Protein AF-A0AA38MPF9-F1 (afdb_monomer)

Sequence (111 aa):
MDEKTKKGKRTSPTCLYCPKIDDAEHSLFSCPRWSREKQELELYLGGEVNVGNLVEYMLSKAEAWERIQMYMRNIMKKKRGVWKKRVNVNVDLPMKNRNGSGRPRRKGDGF

Organism: NCBI:txid2755281

Secondary structure (DSSP, 8-state):
-------PPPS--B-SSSSSB--HHIIIII-GGGHHHHHHHHHHHTS---TTTHHHHHHH-HHHHHHHHHHHHHHHHHHHHHHHHHHHHTTS---------PPPPP-----

Mean predicted aligned error: 12.7 Å

pLDDT: mean 78.36, std 21.33, range [39.56, 97.56]

Structure (mmCIF, N/CA/C/O backbone):
data_AF-A0AA38MPF9-F1
#
_entry.id   AF-A0AA38MPF9-F1
#
loop_
_atom_site.group_PDB
_atom_site.id
_atom_site.type_symbol
_atom_site.label_atom_id
_atom_site.label_alt_id
_atom_site.label_comp_id
_atom_site.label_asym_id
_atom_site.label_entity_id
_atom_site.label_seq_id
_atom_site.pdbx_PDB_ins_code
_atom_site.Cartn_x
_atom_site.Cartn_y
_atom_site.Cartn_z
_atom_site.occupancy
_atom_site.B_iso_or_equiv
_atom_site.auth_seq_id
_atom_site.auth_comp_id
_atom_site.auth_asym_id
_atom_site.auth_atom_id
_atom_site.pdbx_PDB_model_num
ATOM 1 N N . MET A 1 1 ? -20.177 9.828 -36.513 1.00 40.03 1 MET A N 1
ATOM 2 C CA . MET A 1 1 ? -19.380 8.598 -36.695 1.00 40.03 1 MET A CA 1
ATOM 3 C C . MET A 1 1 ? -18.322 8.597 -35.609 1.00 40.03 1 MET A C 1
ATOM 5 O O . MET A 1 1 ? -17.419 9.418 -35.653 1.00 40.03 1 MET A O 1
ATOM 9 N N . ASP A 1 2 ? -18.520 7.783 -34.576 1.00 42.78 2 ASP A N 1
ATOM 10 C CA . ASP A 1 2 ? -17.715 7.789 -33.354 1.00 42.78 2 ASP A CA 1
ATOM 11 C C . ASP A 1 2 ? -16.310 7.224 -33.587 1.00 42.78 2 ASP A C 1
ATOM 13 O O . ASP A 1 2 ? -16.103 6.011 -33.686 1.00 42.78 2 ASP A O 1
ATOM 17 N N . GLU A 1 3 ? -15.325 8.116 -33.647 1.00 47.47 3 GLU A N 1
ATOM 18 C CA . GLU A 1 3 ? -13.911 7.763 -33.692 1.00 47.47 3 GLU A CA 1
ATOM 19 C C . GLU A 1 3 ? -13.470 7.259 -32.309 1.00 47.47 3 GLU A C 1
ATOM 21 O O . GLU A 1 3 ? -13.074 8.006 -31.411 1.00 47.47 3 GLU A O 1
ATOM 26 N N . LYS A 1 4 ? -13.606 5.945 -32.101 1.00 48.50 4 LYS A N 1
ATOM 27 C CA . LYS A 1 4 ? -13.149 5.256 -30.890 1.00 48.50 4 LYS A CA 1
ATOM 28 C C . LYS A 1 4 ? -11.637 5.433 -30.745 1.00 48.50 4 LYS A C 1
ATOM 30 O O . LYS A 1 4 ? -10.848 4.737 -31.380 1.00 48.50 4 LYS A O 1
ATOM 35 N N . THR A 1 5 ? -11.235 6.326 -29.847 1.00 48.09 5 THR A N 1
ATOM 36 C CA . THR A 1 5 ? -9.842 6.559 -29.458 1.00 48.09 5 THR A CA 1
ATOM 37 C C . THR A 1 5 ? -9.220 5.245 -28.968 1.00 48.09 5 THR A C 1
ATOM 39 O O . THR A 1 5 ? -9.568 4.723 -27.902 1.00 48.09 5 THR A O 1
ATOM 42 N N . LYS A 1 6 ? -8.296 4.673 -29.752 1.00 48.06 6 LYS A N 1
ATOM 43 C CA . LYS A 1 6 ? -7.520 3.478 -29.386 1.00 48.06 6 LYS A CA 1
ATOM 44 C C . LYS A 1 6 ? -6.691 3.782 -28.132 1.00 48.06 6 LYS A C 1
ATOM 46 O O . LYS A 1 6 ? -5.631 4.394 -28.201 1.00 48.06 6 LYS A O 1
ATOM 51 N N . LYS A 1 7 ? -7.149 3.332 -26.959 1.00 56.97 7 LYS A N 1
ATOM 52 C CA . LYS A 1 7 ? -6.311 3.292 -25.750 1.00 56.97 7 LYS A CA 1
ATOM 53 C C . LYS A 1 7 ? -5.174 2.296 -25.983 1.00 56.97 7 LYS A C 1
ATOM 55 O O . LYS A 1 7 ? -5.425 1.095 -26.068 1.00 56.97 7 LYS A O 1
ATOM 60 N N . GLY A 1 8 ? -3.937 2.787 -26.063 1.00 55.50 8 GLY A N 1
ATOM 61 C CA . GLY A 1 8 ? -2.744 1.940 -26.091 1.00 55.50 8 GLY A CA 1
ATOM 62 C C . GLY A 1 8 ? -2.731 0.980 -24.895 1.00 55.50 8 GLY A C 1
ATOM 63 O O . GLY A 1 8 ? -2.867 1.411 -23.747 1.00 55.50 8 GLY A O 1
ATOM 64 N N . LYS A 1 9 ? -2.624 -0.326 -25.166 1.00 58.50 9 LYS A N 1
ATOM 65 C CA . LYS A 1 9 ? -2.529 -1.379 -24.141 1.00 58.50 9 LYS A CA 1
ATOM 66 C C . LYS A 1 9 ? -1.081 -1.499 -23.655 1.00 58.50 9 LYS A C 1
ATOM 68 O O . LYS A 1 9 ? -0.154 -1.262 -24.427 1.00 58.50 9 LYS A O 1
ATOM 73 N N . ARG A 1 10 ? -0.877 -1.880 -22.384 1.00 64.50 10 ARG A N 1
ATOM 74 C CA . ARG A 1 10 ? 0.470 -2.225 -21.893 1.00 64.50 10 ARG A CA 1
ATOM 75 C C . ARG A 1 10 ? 0.993 -3.405 -22.701 1.00 64.50 10 ARG A C 1
ATOM 77 O O . ARG A 1 10 ? 0.302 -4.411 -22.808 1.00 64.50 10 ARG A O 1
ATOM 84 N N . THR A 1 11 ? 2.210 -3.288 -23.213 1.00 68.62 11 THR A N 1
ATOM 85 C CA . THR A 1 11 ? 2.907 -4.379 -23.906 1.00 68.62 11 THR A CA 1
ATOM 86 C C . THR A 1 11 ? 3.782 -5.205 -22.964 1.00 68.62 11 THR A C 1
ATOM 88 O O . THR A 1 11 ? 4.154 -6.318 -23.309 1.00 68.62 11 THR A O 1
ATOM 91 N N . SER A 1 12 ? 4.089 -4.684 -21.769 1.00 78.94 12 SER A N 1
ATOM 92 C CA . SER A 1 12 ? 4.934 -5.345 -20.773 1.00 78.94 12 SER A CA 1
ATOM 93 C C . SER A 1 12 ? 4.209 -5.505 -19.426 1.00 78.94 12 SER A C 1
ATOM 95 O O . SER A 1 12 ? 3.594 -4.534 -18.949 1.00 78.94 12 SER A O 1
ATOM 97 N N . PRO A 1 13 ? 4.304 -6.696 -18.796 1.00 84.81 13 PRO A N 1
ATOM 98 C CA . PRO A 1 13 ? 3.799 -6.951 -17.449 1.00 84.81 13 PRO A CA 1
ATOM 99 C C . PRO A 1 13 ? 4.716 -6.389 -16.351 1.00 84.81 13 PRO A C 1
ATOM 101 O O . PRO A 1 13 ? 4.379 -6.475 -15.176 1.00 84.81 13 PRO A O 1
ATOM 104 N N . THR A 1 14 ? 5.868 -5.811 -16.698 1.00 88.38 14 THR A N 1
ATOM 105 C CA . THR A 1 14 ? 6.854 -5.315 -15.732 1.00 88.38 14 THR A CA 1
ATOM 106 C C . THR A 1 14 ? 6.442 -3.967 -15.138 1.00 88.38 14 THR A C 1
ATOM 108 O O . THR A 1 14 ? 5.798 -3.125 -15.785 1.00 88.38 14 THR A O 1
ATOM 111 N N . CYS A 1 15 ? 6.820 -3.751 -13.880 1.00 90.31 15 CYS A N 1
ATOM 112 C CA . CYS A 1 15 ? 6.653 -2.493 -13.172 1.00 90.31 15 CYS A CA 1
ATOM 113 C C . CYS A 1 15 ? 7.477 -1.392 -13.840 1.00 90.31 15 CYS A C 1
ATOM 115 O O . CYS A 1 15 ? 8.588 -1.600 -14.320 1.00 90.31 15 CYS A O 1
ATOM 117 N N . LEU A 1 16 ? 6.931 -0.175 -13.866 1.00 86.62 16 LEU A N 1
ATOM 118 C CA . LEU A 1 16 ? 7.607 0.959 -14.499 1.00 86.62 16 LEU A CA 1
ATOM 119 C C . LEU A 1 16 ? 8.8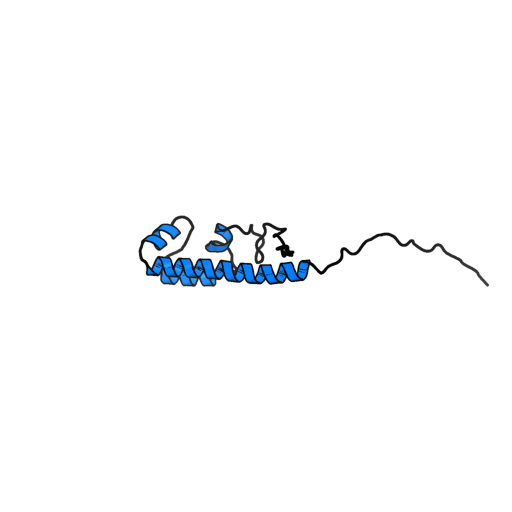31 1.458 -13.720 1.00 86.62 16 LEU A C 1
ATOM 121 O O . LEU A 1 16 ? 9.587 2.266 -14.262 1.00 86.62 16 LEU A O 1
ATOM 125 N N . TYR A 1 17 ? 8.967 1.038 -12.461 1.00 89.50 17 TYR A N 1
ATOM 126 C CA . TYR A 1 17 ? 9.919 1.588 -11.498 1.00 89.50 17 TYR A CA 1
ATOM 127 C C . TYR A 1 17 ? 10.927 0.562 -10.975 1.00 89.50 17 TYR A C 1
ATOM 129 O O . TYR A 1 17 ? 11.890 0.955 -10.328 1.00 89.50 17 TYR A O 1
ATOM 137 N N . CYS A 1 18 ? 10.712 -0.735 -11.208 1.00 91.56 18 CYS A N 1
ATOM 138 C CA . CYS A 1 18 ? 11.612 -1.793 -10.750 1.00 91.56 18 CYS A CA 1
ATOM 139 C C . CYS A 1 18 ? 11.421 -3.076 -11.590 1.00 91.56 18 CYS A C 1
ATOM 141 O O . CYS A 1 18 ? 10.396 -3.203 -12.263 1.00 91.56 18 CYS A O 1
ATOM 143 N N . PRO A 1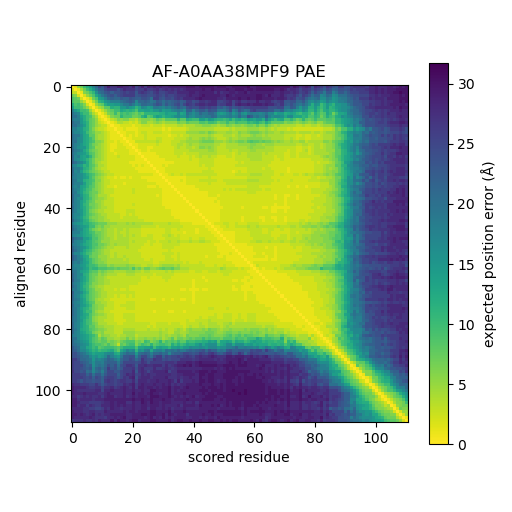 19 ? 12.357 -4.043 -11.550 1.00 89.62 19 PRO A 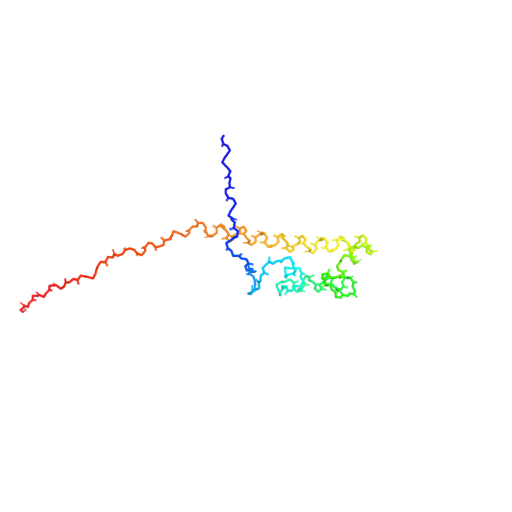N 1
ATOM 144 C CA . PRO A 1 19 ? 12.331 -5.233 -12.406 1.00 89.62 19 PRO A CA 1
ATOM 145 C C . PRO A 1 19 ? 11.386 -6.345 -11.899 1.00 89.62 19 PRO A C 1
ATOM 147 O O . PRO A 1 19 ? 11.678 -7.525 -12.060 1.00 89.62 19 PRO A O 1
ATOM 150 N N . LYS A 1 20 ? 10.259 -5.993 -11.267 1.00 92.94 20 LYS A N 1
ATOM 151 C CA . LYS A 1 20 ? 9.235 -6.945 -10.792 1.00 92.94 20 LYS A CA 1
ATOM 152 C C . LYS A 1 20 ? 7.974 -6.887 -11.656 1.00 92.94 20 LYS A C 1
ATOM 154 O O . LYS A 1 20 ? 7.769 -5.926 -12.399 1.00 92.94 20 LYS A O 1
ATOM 159 N N . ILE A 1 21 ? 7.130 -7.913 -11.557 1.00 91.69 21 ILE A N 1
ATOM 160 C CA . ILE A 1 21 ? 5.809 -7.938 -12.198 1.00 91.69 21 ILE A CA 1
ATOM 161 C C . ILE A 1 21 ? 4.929 -6.858 -11.562 1.00 91.69 21 ILE A C 1
ATOM 163 O O . ILE A 1 21 ? 4.972 -6.627 -10.358 1.00 91.69 21 ILE A O 1
ATOM 167 N N . ASP A 1 22 ? 4.171 -6.143 -12.387 1.00 90.44 22 ASP A N 1
ATOM 168 C CA . ASP A 1 22 ? 3.330 -5.031 -11.954 1.00 90.44 22 ASP A CA 1
ATOM 169 C C . ASP A 1 22 ? 1.917 -5.468 -11.561 1.00 90.44 22 ASP A C 1
ATOM 171 O O . ASP A 1 22 ? 0.928 -4.955 -12.093 1.00 90.44 22 ASP A O 1
ATOM 175 N N . ASP A 1 23 ? 1.822 -6.425 -10.647 1.00 91.50 23 ASP A N 1
ATOM 176 C CA . ASP A 1 23 ? 0.556 -6.856 -10.059 1.00 91.50 23 ASP A CA 1
ATOM 177 C C . ASP A 1 23 ? 0.134 -5.950 -8.885 1.00 91.50 23 ASP A C 1
ATOM 179 O O . ASP A 1 23 ? 0.817 -4.983 -8.519 1.00 91.50 23 ASP A O 1
ATOM 183 N N . ALA A 1 24 ? -1.059 -6.204 -8.343 1.00 90.88 24 ALA A N 1
ATOM 184 C CA . ALA A 1 24 ? -1.608 -5.419 -7.242 1.00 90.88 24 ALA A CA 1
ATOM 185 C C . ALA A 1 24 ? -0.763 -5.557 -5.969 1.00 90.88 24 ALA A C 1
ATOM 187 O O . ALA A 1 24 ? -0.519 -4.553 -5.300 1.00 90.88 24 ALA A O 1
ATOM 188 N N . GLU A 1 25 ? -0.280 -6.764 -5.677 1.00 92.44 25 GLU A N 1
ATOM 189 C CA . GLU A 1 25 ? 0.514 -7.042 -4.486 1.00 92.44 25 GLU A CA 1
ATOM 190 C C . GLU A 1 25 ? 1.832 -6.263 -4.512 1.00 92.44 25 GLU A C 1
ATOM 192 O O . GLU A 1 25 ? 2.132 -5.475 -3.615 1.00 92.44 25 GLU A O 1
ATOM 197 N N . HIS A 1 26 ? 2.571 -6.375 -5.612 1.00 94.06 26 HIS A N 1
ATOM 198 C CA . HIS A 1 26 ? 3.772 -5.603 -5.844 1.00 94.06 26 HIS A CA 1
ATOM 199 C C . HIS A 1 26 ? 3.487 -4.108 -5.731 1.00 94.06 26 HIS A C 1
ATOM 201 O O . HIS A 1 26 ? 4.177 -3.396 -5.004 1.00 94.06 26 HIS A O 1
ATOM 207 N N . SER A 1 27 ? 2.465 -3.625 -6.441 1.00 93.31 27 SER A N 1
ATOM 208 C CA . SER A 1 27 ? 2.142 -2.199 -6.509 1.00 93.31 27 SER A CA 1
ATOM 209 C C . SER A 1 27 ? 1.823 -1.583 -5.155 1.00 93.31 27 SER A C 1
ATOM 211 O O . SER A 1 27 ? 2.128 -0.411 -4.963 1.00 93.31 27 SER A O 1
ATOM 213 N N . LEU A 1 28 ? 1.175 -2.331 -4.264 1.00 93.19 28 LEU A N 1
ATOM 214 C CA . LEU A 1 28 ? 0.663 -1.814 -2.998 1.00 93.19 28 LEU A CA 1
ATOM 215 C C . LEU A 1 28 ? 1.544 -2.176 -1.800 1.00 93.19 28 LEU A C 1
ATOM 217 O O . LEU A 1 28 ? 1.536 -1.442 -0.825 1.00 93.19 28 LEU A O 1
ATOM 221 N N . PHE A 1 29 ? 2.318 -3.261 -1.843 1.00 93.94 29 PHE A N 1
ATOM 222 C CA . PHE A 1 29 ? 3.032 -3.730 -0.647 1.00 93.94 29 PHE A CA 1
ATOM 223 C C . PHE A 1 29 ? 4.543 -3.833 -0.828 1.00 93.94 29 PHE A C 1
ATOM 225 O O . PHE A 1 29 ? 5.274 -3.669 0.146 1.00 93.94 29 PHE A O 1
ATOM 232 N N . SER A 1 30 ? 5.039 -4.069 -2.048 1.00 93.25 30 SER A N 1
ATOM 233 C CA . SER A 1 30 ? 6.462 -4.393 -2.258 1.00 93.25 30 SER A CA 1
ATOM 234 C C . SER A 1 30 ? 7.220 -3.436 -3.173 1.00 93.25 30 SER A C 1
ATOM 236 O O . SER A 1 30 ? 8.431 -3.584 -3.341 1.00 93.25 30 SER A O 1
ATOM 238 N N . CYS A 1 31 ? 6.543 -2.501 -3.838 1.00 95.44 31 CYS A N 1
ATOM 239 C CA . CYS A 1 31 ? 7.188 -1.614 -4.794 1.00 95.44 31 CYS A CA 1
ATOM 240 C C . CYS A 1 31 ? 8.026 -0.555 -4.064 1.00 95.44 31 CYS A C 1
ATOM 242 O O . CYS A 1 31 ? 7.454 0.285 -3.365 1.00 95.44 31 CYS A O 1
ATOM 244 N N . PRO A 1 32 ? 9.353 -0.486 -4.303 1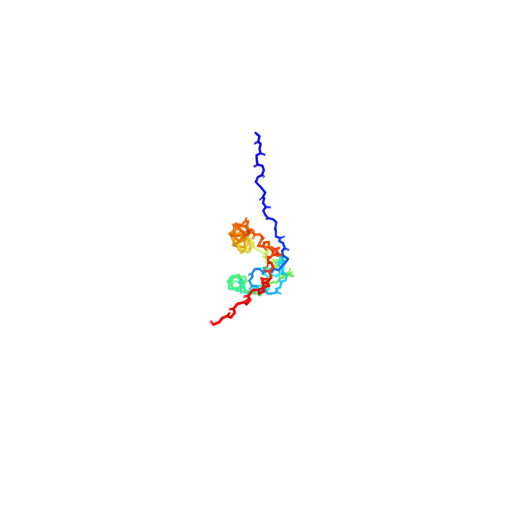.00 94.62 32 PRO A N 1
ATOM 245 C CA . PRO A 1 32 ? 10.209 0.514 -3.662 1.00 94.62 32 PRO A CA 1
ATOM 246 C C . PRO A 1 32 ? 9.796 1.953 -3.982 1.00 94.62 32 PRO A C 1
ATOM 248 O O . PRO A 1 32 ? 10.113 2.875 -3.242 1.00 94.62 32 PRO A O 1
ATOM 251 N N . ARG A 1 33 ? 9.070 2.161 -5.090 1.00 95.81 33 ARG A N 1
ATOM 252 C CA . ARG A 1 33 ? 8.578 3.484 -5.480 1.00 95.81 33 ARG A CA 1
ATOM 253 C C . ARG A 1 33 ? 7.575 4.067 -4.483 1.00 95.81 33 ARG A C 1
ATOM 255 O O . ARG A 1 33 ? 7.516 5.289 -4.381 1.00 95.81 33 ARG A O 1
ATOM 262 N N . TRP A 1 34 ? 6.797 3.213 -3.819 1.00 95.88 34 TRP A N 1
ATOM 263 C CA . TRP A 1 34 ? 5.690 3.587 -2.933 1.00 95.88 34 TRP A CA 1
ATOM 264 C C . TRP A 1 34 ? 6.004 3.323 -1.458 1.00 95.88 34 TRP A C 1
ATOM 266 O O . TRP A 1 34 ? 5.096 3.334 -0.630 1.00 95.88 34 TRP A O 1
ATOM 276 N N . SER A 1 35 ? 7.274 3.064 -1.125 1.00 94.88 35 SER A N 1
ATOM 277 C CA . SER A 1 35 ? 7.706 2.752 0.240 1.00 94.88 35 SER A CA 1
ATOM 278 C C . SER A 1 35 ? 7.368 3.873 1.216 1.00 94.88 35 SER A C 1
ATOM 280 O O . SER A 1 35 ? 6.890 3.596 2.309 1.00 94.88 35 SER A O 1
ATOM 282 N N . ARG A 1 36 ? 7.534 5.135 0.802 1.00 95.69 36 ARG A N 1
ATOM 283 C CA . ARG A 1 36 ? 7.205 6.288 1.645 1.00 95.69 36 ARG A CA 1
ATOM 284 C C . ARG A 1 36 ? 5.709 6.373 1.925 1.00 95.69 36 ARG A C 1
ATOM 286 O O . ARG A 1 36 ? 5.317 6.496 3.076 1.00 95.69 36 ARG A O 1
ATOM 293 N N . GLU A 1 37 ? 4.870 6.264 0.896 1.00 96.00 37 GLU A N 1
ATOM 294 C CA . GLU A 1 37 ? 3.418 6.262 1.086 1.00 96.00 37 GLU A CA 1
ATOM 295 C C . GLU A 1 37 ? 2.942 5.063 1.923 1.00 96.00 37 GLU A C 1
ATOM 297 O O . GLU A 1 37 ? 1.989 5.206 2.686 1.00 96.00 37 GLU A O 1
ATOM 302 N N . LYS A 1 38 ? 3.594 3.895 1.796 1.00 96.06 38 LYS A N 1
ATOM 303 C CA . LYS A 1 38 ? 3.312 2.716 2.629 1.00 96.06 38 LYS A CA 1
ATOM 304 C C . LYS A 1 38 ? 3.675 2.994 4.087 1.00 96.06 38 LYS A C 1
ATOM 306 O O . LYS A 1 38 ? 2.837 2.813 4.956 1.00 96.06 38 LYS A O 1
ATOM 311 N N . GLN A 1 39 ? 4.870 3.519 4.341 1.00 96.50 39 GLN A N 1
ATOM 312 C CA . GLN A 1 39 ? 5.327 3.855 5.687 1.00 96.50 39 GLN A CA 1
ATOM 313 C C . GLN A 1 39 ? 4.429 4.911 6.351 1.00 96.50 39 GLN A C 1
ATOM 315 O O . GLN A 1 39 ? 4.084 4.786 7.519 1.00 96.50 39 GLN A O 1
ATOM 320 N N . GLU A 1 40 ? 3.996 5.934 5.608 1.00 96.88 40 GLU A N 1
ATOM 321 C CA . GLU A 1 40 ? 3.034 6.934 6.095 1.00 96.88 40 GLU A CA 1
ATOM 322 C C . GLU A 1 40 ? 1.680 6.301 6.481 1.00 96.88 40 GLU A C 1
ATOM 324 O O . GLU A 1 40 ? 1.027 6.760 7.420 1.00 96.88 40 GLU A O 1
ATOM 329 N N . LEU A 1 41 ? 1.244 5.257 5.766 1.00 97.12 41 LEU A N 1
ATOM 330 C CA . LEU A 1 41 ? 0.039 4.494 6.096 1.00 97.12 41 LEU A CA 1
ATOM 331 C C . LEU A 1 41 ? 0.251 3.610 7.335 1.00 97.12 41 LEU A C 1
ATOM 333 O O . LEU A 1 41 ? -0.599 3.600 8.219 1.00 97.12 41 LEU A O 1
ATOM 337 N N . GLU A 1 42 ? 1.380 2.911 7.417 1.00 97.00 42 GLU A N 1
ATOM 338 C CA . GLU A 1 42 ? 1.746 2.036 8.540 1.00 97.00 42 GLU A CA 1
ATOM 339 C C . GLU A 1 42 ? 1.871 2.813 9.852 1.00 97.00 42 GLU A C 1
ATOM 341 O O . GLU A 1 42 ? 1.340 2.395 10.879 1.00 97.00 42 GLU A O 1
ATOM 346 N N . LEU A 1 43 ? 2.484 4.000 9.808 1.00 97.31 43 LEU A N 1
ATOM 347 C CA . LEU A 1 43 ? 2.553 4.913 10.952 1.00 97.31 43 LEU A CA 1
ATOM 348 C C . LEU A 1 43 ? 1.164 5.350 11.429 1.00 97.31 43 LEU A C 1
ATOM 350 O O . LEU A 1 43 ? 0.942 5.479 12.628 1.00 97.31 43 LEU A O 1
ATOM 354 N N . TYR A 1 44 ? 0.226 5.571 10.504 1.00 96.50 44 TYR A N 1
ATOM 355 C CA . TYR A 1 44 ? -1.149 5.936 10.848 1.00 96.50 44 TYR A CA 1
ATOM 356 C C . TYR A 1 44 ? -1.931 4.761 11.450 1.00 96.50 44 TYR A C 1
ATOM 358 O O . TYR A 1 44 ? -2.686 4.947 12.401 1.00 96.50 44 TYR A O 1
ATOM 366 N N . LEU A 1 45 ? -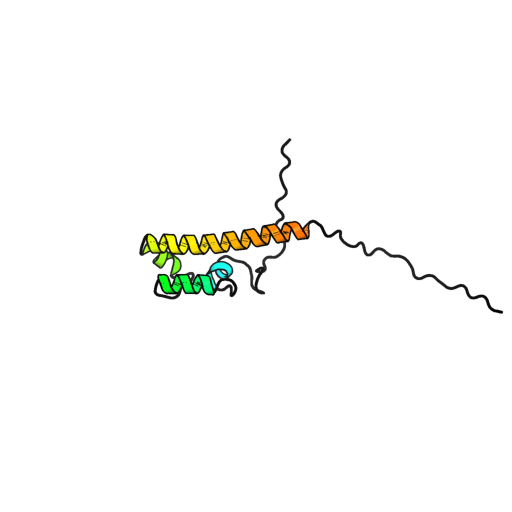1.762 3.558 10.896 1.00 95.31 45 LEU A N 1
ATOM 367 C CA . LEU A 1 45 ? -2.453 2.348 11.353 1.00 95.31 45 LEU A CA 1
ATOM 368 C C . LEU A 1 45 ? -1.813 1.721 12.601 1.00 95.31 45 LEU A C 1
ATOM 370 O O . LEU A 1 45 ? -2.426 0.862 13.231 1.00 95.31 45 LEU A O 1
ATOM 374 N N . GLY A 1 46 ? -0.604 2.154 12.969 1.00 95.88 46 GLY A N 1
ATOM 375 C CA . GLY A 1 46 ? 0.126 1.657 14.133 1.00 95.88 46 GLY A CA 1
ATOM 376 C C . GLY A 1 46 ? 0.749 0.275 13.924 1.00 95.88 46 GLY A C 1
ATOM 377 O O . GLY A 1 46 ? 0.969 -0.442 14.897 1.00 95.88 46 GLY A O 1
ATOM 378 N N . GLY A 1 47 ? 1.016 -0.122 12.678 1.00 94.75 47 GLY A N 1
ATOM 379 C CA . GLY A 1 47 ? 1.575 -1.436 12.368 1.00 94.75 47 GLY A CA 1
ATOM 380 C C . GLY A 1 47 ? 1.881 -1.638 10.888 1.00 94.75 47 GLY A C 1
ATOM 381 O O . GLY A 1 47 ? 1.512 -0.824 10.042 1.00 94.75 47 GLY A O 1
ATOM 382 N N . GLU A 1 48 ? 2.586 -2.729 10.586 1.00 95.62 48 GLU A N 1
ATOM 383 C CA . GLU A 1 48 ? 2.928 -3.102 9.213 1.00 95.62 48 GLU A CA 1
ATOM 384 C C . GLU A 1 48 ? 1.678 -3.502 8.421 1.00 95.62 48 GLU A C 1
ATOM 386 O O . GLU A 1 48 ? 0.820 -4.235 8.913 1.00 95.62 48 GLU A O 1
ATOM 391 N N . VAL A 1 49 ? 1.605 -3.076 7.161 1.00 95.00 49 VAL A N 1
ATOM 392 C CA . VAL A 1 49 ? 0.502 -3.407 6.256 1.00 95.00 49 VAL A CA 1
ATOM 393 C C . VAL A 1 49 ? 0.960 -4.434 5.223 1.00 95.00 49 VAL A C 1
ATOM 395 O O . VAL A 1 49 ? 1.919 -4.212 4.477 1.00 95.00 49 VAL A O 1
ATOM 398 N N . ASN A 1 50 ? 0.229 -5.542 5.132 1.00 94.69 50 ASN A N 1
ATOM 399 C CA . ASN A 1 50 ? 0.423 -6.617 4.164 1.00 94.69 50 ASN A CA 1
ATOM 400 C C . ASN A 1 50 ? -0.930 -7.133 3.635 1.00 94.69 50 ASN A C 1
ATOM 402 O O . ASN A 1 50 ? -1.993 -6.687 4.056 1.00 94.69 50 ASN A O 1
ATOM 406 N N . VAL A 1 51 ? -0.898 -8.073 2.687 1.00 93.75 51 VAL A N 1
ATOM 407 C CA . VAL A 1 51 ? -2.113 -8.612 2.046 1.00 93.75 51 VAL A CA 1
ATOM 408 C C . VAL A 1 51 ? -3.057 -9.278 3.055 1.00 93.75 51 VAL A C 1
ATOM 410 O O . VAL A 1 51 ? -4.272 -9.176 2.901 1.00 93.75 51 VAL A O 1
ATOM 413 N N . GLY A 1 52 ? -2.513 -9.938 4.081 1.00 95.00 52 GLY A N 1
ATOM 414 C CA . GLY A 1 52 ? -3.288 -10.699 5.061 1.00 95.00 52 GLY A CA 1
ATOM 415 C C . GLY A 1 52 ? -4.045 -9.823 6.056 1.00 95.00 52 GLY A C 1
ATOM 416 O O . GLY A 1 52 ? -5.183 -10.131 6.384 1.00 95.00 52 GLY A O 1
ATOM 417 N N . ASN A 1 53 ? -3.451 -8.709 6.491 1.00 95.25 53 ASN A N 1
ATOM 418 C CA . ASN A 1 53 ? -4.037 -7.846 7.524 1.00 95.25 53 ASN A CA 1
ATOM 419 C C . ASN A 1 53 ? -4.721 -6.580 6.980 1.00 95.25 53 ASN A C 1
ATOM 421 O O . ASN A 1 53 ? -5.403 -5.871 7.719 1.00 95.25 53 ASN A O 1
ATOM 425 N N . LEU A 1 54 ? -4.576 -6.283 5.685 1.00 95.44 54 LEU A N 1
ATOM 426 C CA . LEU A 1 54 ? -5.148 -5.084 5.073 1.00 95.44 54 LEU A CA 1
ATOM 427 C C . LEU A 1 54 ? -6.662 -4.983 5.296 1.00 95.44 54 LEU A C 1
ATOM 429 O O . LEU A 1 54 ? -7.163 -3.918 5.652 1.00 95.44 54 LEU A O 1
ATOM 433 N N . VAL A 1 55 ? -7.388 -6.080 5.068 1.00 95.38 55 VAL A N 1
ATOM 434 C CA . VAL A 1 55 ? -8.853 -6.104 5.194 1.00 95.38 55 VAL A CA 1
ATOM 435 C C . VAL A 1 55 ? -9.273 -5.915 6.650 1.00 95.38 55 VAL A C 1
ATOM 437 O O . VAL A 1 55 ? -10.224 -5.188 6.917 1.00 95.38 55 VAL A O 1
ATOM 440 N N . GLU A 1 56 ? -8.534 -6.489 7.595 1.00 96.56 56 GLU A N 1
ATOM 441 C CA . GLU A 1 56 ? -8.785 -6.304 9.026 1.00 96.56 56 GLU A CA 1
ATOM 442 C C . GLU A 1 56 ? -8.640 -4.831 9.423 1.00 96.56 56 GLU A C 1
ATOM 444 O O . GLU A 1 56 ? -9.535 -4.269 10.057 1.00 96.56 56 GLU A O 1
ATOM 449 N N . TYR A 1 57 ? -7.579 -4.159 8.961 1.00 96.06 57 TYR A N 1
ATOM 450 C CA . TYR A 1 57 ? -7.427 -2.719 9.167 1.00 96.06 57 TYR A CA 1
ATOM 451 C C . TYR A 1 57 ? -8.578 -1.924 8.550 1.00 96.06 57 TYR A C 1
ATOM 453 O O . TYR A 1 57 ? -9.112 -1.025 9.202 1.00 96.06 57 TYR A O 1
ATOM 461 N N . MET A 1 58 ? -8.990 -2.264 7.326 1.00 95.62 58 MET A N 1
ATOM 462 C CA . MET A 1 58 ? -10.114 -1.612 6.647 1.00 95.62 58 MET A CA 1
ATOM 463 C C . MET A 1 58 ? -11.435 -1.763 7.415 1.00 95.62 58 MET A C 1
ATOM 465 O O . MET A 1 58 ? -12.241 -0.838 7.406 1.00 95.62 58 MET A O 1
ATOM 469 N N . LEU A 1 59 ? -11.664 -2.896 8.081 1.00 96.88 59 LEU A N 1
ATOM 470 C CA . LEU A 1 59 ? -12.891 -3.158 8.841 1.00 96.88 59 LEU A CA 1
ATOM 471 C C . LEU A 1 59 ? -12.847 -2.632 10.281 1.00 96.88 59 LEU A C 1
ATOM 473 O O . LEU A 1 59 ? -13.890 -2.528 10.919 1.00 96.88 59 LEU A O 1
ATOM 477 N N . SER A 1 60 ? -11.664 -2.287 10.794 1.00 94.75 60 SER A N 1
ATOM 478 C CA . SER A 1 60 ? -11.499 -1.841 12.181 1.00 94.75 60 SER A CA 1
ATOM 479 C C . SER A 1 60 ? -12.187 -0.505 12.481 1.00 94.75 60 SER A C 1
ATOM 481 O O . SER A 1 60 ? -12.797 -0.350 13.538 1.00 94.75 60 SER A O 1
ATOM 483 N N . LYS A 1 61 ? -12.068 0.472 11.571 1.00 94.31 61 LYS A N 1
ATOM 484 C CA . LYS A 1 61 ? -12.561 1.849 11.723 1.00 94.31 61 LYS A CA 1
ATOM 485 C C . LYS A 1 61 ? -12.835 2.475 10.358 1.00 94.31 61 LYS A C 1
ATOM 487 O O . LYS A 1 61 ? -12.115 2.207 9.393 1.00 94.31 61 LYS A O 1
ATOM 492 N N . ALA A 1 62 ? -13.815 3.375 10.291 1.00 95.94 62 ALA A N 1
ATOM 493 C CA . ALA A 1 62 ? -14.144 4.097 9.061 1.00 95.94 62 ALA A CA 1
ATOM 494 C C . ALA A 1 62 ? -12.966 4.956 8.566 1.00 95.94 62 ALA A C 1
ATOM 496 O O . ALA A 1 62 ? -12.667 4.994 7.374 1.00 95.94 62 ALA A O 1
ATOM 497 N N . GLU A 1 63 ? -12.223 5.580 9.477 1.00 96.62 63 GLU A N 1
ATOM 498 C CA . GLU A 1 63 ? -11.069 6.410 9.137 1.00 96.62 63 GLU A CA 1
ATOM 499 C C . GLU A 1 63 ? -9.909 5.573 8.574 1.00 96.62 63 GLU A C 1
ATOM 501 O O . GLU A 1 63 ? -9.212 6.002 7.650 1.00 96.62 63 GLU A O 1
ATOM 506 N N . ALA A 1 64 ? -9.726 4.346 9.081 1.00 95.75 64 ALA A N 1
ATOM 507 C CA . ALA A 1 64 ? -8.742 3.404 8.552 1.00 95.75 64 ALA A CA 1
ATOM 508 C C . ALA A 1 64 ? -9.101 2.986 7.119 1.00 95.75 64 ALA A C 1
ATOM 510 O O . ALA A 1 64 ? -8.243 3.032 6.232 1.00 95.75 64 ALA A O 1
ATOM 511 N N . TRP A 1 65 ? -10.378 2.672 6.867 1.00 97.56 65 TRP A N 1
ATOM 512 C CA . TRP A 1 65 ? -10.895 2.424 5.521 1.00 97.56 65 TRP A CA 1
ATOM 513 C C . TRP A 1 65 ? -10.582 3.584 4.570 1.00 97.56 65 TRP A C 1
ATOM 515 O O . TRP A 1 65 ? -9.987 3.379 3.508 1.00 97.56 65 TRP A O 1
ATOM 525 N N . GLU A 1 66 ? -10.940 4.813 4.947 1.00 97.31 66 GLU A N 1
ATOM 526 C CA . GLU A 1 66 ? -10.728 5.998 4.112 1.00 97.31 66 GLU A CA 1
ATOM 527 C C . GLU A 1 66 ? -9.248 6.235 3.812 1.00 97.31 66 GLU A C 1
ATOM 529 O O . GLU A 1 66 ? -8.875 6.515 2.663 1.00 97.31 66 GLU A O 1
ATOM 534 N N . ARG A 1 67 ? -8.385 6.072 4.823 1.00 96.75 67 ARG A N 1
ATOM 535 C CA . ARG A 1 67 ? -6.938 6.246 4.677 1.00 96.75 67 ARG A CA 1
ATOM 536 C C . ARG A 1 67 ? -6.349 5.229 3.705 1.00 96.75 67 ARG A C 1
ATOM 538 O O . ARG A 1 67 ? -5.615 5.614 2.789 1.00 96.75 67 ARG A O 1
ATOM 545 N N . ILE A 1 68 ? -6.717 3.958 3.854 1.00 96.56 68 ILE A N 1
ATOM 546 C CA . ILE A 1 68 ? -6.289 2.868 2.970 1.00 96.56 68 ILE A CA 1
ATOM 547 C C . ILE A 1 68 ? -6.809 3.097 1.545 1.00 96.56 68 ILE A C 1
ATOM 549 O O . ILE A 1 68 ? -6.056 3.010 0.569 1.00 96.56 68 ILE A O 1
ATOM 553 N N . GLN A 1 69 ? -8.080 3.474 1.400 1.00 96.88 69 GLN A N 1
ATOM 554 C CA . GLN A 1 69 ? -8.680 3.762 0.101 1.00 96.88 69 GLN A CA 1
ATOM 555 C C . GLN A 1 69 ? -7.979 4.939 -0.596 1.00 96.88 69 GLN A C 1
ATOM 557 O O . GLN A 1 69 ? -7.783 4.921 -1.815 1.00 96.88 69 GLN A O 1
ATOM 562 N N . MET A 1 70 ? -7.614 5.991 0.141 1.00 96.50 70 MET A N 1
ATOM 563 C CA . MET A 1 70 ? -6.881 7.135 -0.403 1.00 96.50 70 MET A CA 1
ATOM 564 C C . MET A 1 70 ? -5.471 6.734 -0.854 1.00 96.50 70 MET A C 1
ATOM 566 O O . MET A 1 70 ? -5.057 7.100 -1.958 1.00 96.50 70 MET A O 1
ATOM 570 N N . TYR A 1 71 ? -4.766 5.940 -0.046 1.00 96.50 71 TYR A N 1
ATOM 571 C CA . TYR A 1 71 ? -3.460 5.375 -0.382 1.00 96.50 71 TYR A CA 1
ATOM 572 C C . TYR A 1 71 ? -3.493 4.612 -1.719 1.00 96.50 71 TYR A C 1
ATOM 574 O O . TYR A 1 71 ? -2.780 4.970 -2.666 1.00 96.50 71 TYR A O 1
ATOM 582 N N . MET A 1 72 ? -4.402 3.640 -1.855 1.00 96.12 72 MET A N 1
ATOM 583 C CA . MET A 1 72 ? -4.545 2.844 -3.079 1.00 96.12 72 MET A CA 1
ATOM 584 C C . MET A 1 72 ? -4.917 3.705 -4.292 1.00 96.12 72 MET A C 1
ATOM 586 O O . MET A 1 72 ? -4.327 3.574 -5.371 1.00 96.12 72 MET A O 1
ATOM 590 N N . ARG A 1 73 ? -5.869 4.635 -4.126 1.00 95.62 73 ARG A N 1
ATOM 591 C CA . ARG A 1 73 ? -6.279 5.561 -5.195 1.00 95.62 73 ARG A CA 1
ATOM 592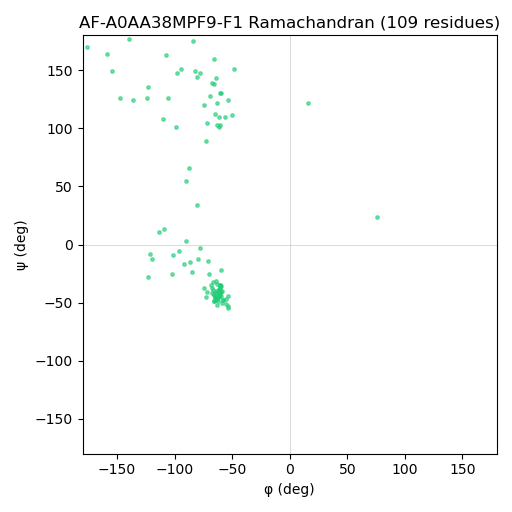 C C . ARG A 1 73 ? -5.111 6.413 -5.681 1.00 95.62 73 ARG A C 1
ATOM 594 O O . ARG A 1 73 ? -4.964 6.603 -6.890 1.00 95.62 73 ARG A O 1
ATOM 601 N N . ASN A 1 74 ? -4.268 6.898 -4.774 1.00 95.19 74 ASN A N 1
ATOM 602 C CA . ASN A 1 74 ? -3.115 7.725 -5.117 1.00 95.19 74 ASN A CA 1
ATOM 603 C C . ASN A 1 74 ? -2.078 6.954 -5.938 1.00 95.19 74 ASN A C 1
ATOM 605 O O . ASN A 1 74 ? -1.632 7.463 -6.973 1.00 95.19 74 ASN A O 1
ATOM 609 N N . ILE A 1 75 ? -1.752 5.721 -5.545 1.00 94.44 75 ILE A N 1
ATOM 610 C CA . ILE A 1 75 ? -0.848 4.851 -6.311 1.00 94.44 75 ILE A CA 1
ATOM 611 C C . ILE A 1 75 ? -1.400 4.622 -7.720 1.00 94.44 75 ILE A C 1
ATOM 613 O O . ILE A 1 75 ? -0.718 4.883 -8.717 1.00 94.44 75 ILE A O 1
ATOM 617 N N . MET A 1 76 ? -2.670 4.225 -7.827 1.00 91.38 76 MET A N 1
ATOM 618 C CA . MET A 1 76 ? -3.305 3.940 -9.116 1.00 91.38 76 MET A CA 1
ATOM 619 C C . MET A 1 76 ? -3.392 5.182 -10.014 1.00 91.38 76 MET A C 1
ATOM 621 O O . MET A 1 76 ? -3.107 5.108 -11.215 1.00 91.38 76 MET A O 1
ATOM 625 N N . LYS A 1 77 ? -3.715 6.350 -9.444 1.00 91.56 77 LYS A N 1
ATOM 626 C CA . LYS A 1 77 ? -3.752 7.632 -10.163 1.00 91.56 77 LYS A CA 1
ATOM 627 C C . LYS A 1 77 ? -2.374 8.006 -10.707 1.00 91.56 77 LYS A C 1
ATOM 629 O O . LYS A 1 77 ? -2.260 8.331 -11.892 1.00 91.56 77 LYS A O 1
ATOM 634 N N . LYS A 1 78 ? -1.325 7.927 -9.879 1.00 92.00 78 LYS A N 1
ATOM 635 C CA . LYS A 1 78 ? 0.053 8.242 -10.287 1.00 92.00 78 LYS A CA 1
ATOM 636 C C . LYS A 1 78 ? 0.542 7.279 -11.374 1.00 92.00 78 LYS A C 1
ATOM 638 O O . LYS A 1 78 ? 1.032 7.737 -12.408 1.00 92.00 78 LYS A O 1
ATOM 643 N N . LYS A 1 79 ? 0.316 5.969 -11.212 1.00 89.00 79 LYS A N 1
ATOM 644 C CA . LYS A 1 79 ? 0.649 4.957 -12.233 1.00 89.00 79 LYS A CA 1
ATOM 645 C C . LYS A 1 79 ? -0.043 5.240 -13.562 1.00 89.00 79 LYS A C 1
ATOM 647 O O . LYS A 1 79 ? 0.615 5.263 -14.602 1.00 89.00 79 LYS A O 1
ATOM 652 N N . ARG A 1 80 ? -1.351 5.518 -13.543 1.00 85.88 80 ARG A N 1
ATOM 653 C CA . ARG A 1 80 ? -2.117 5.851 -14.755 1.00 85.88 80 ARG A CA 1
ATOM 654 C C . ARG A 1 80 ? -1.597 7.118 -15.436 1.00 85.88 80 ARG A C 1
ATOM 656 O O . ARG A 1 80 ? -1.550 7.161 -16.662 1.00 85.88 80 ARG A O 1
ATOM 663 N N . GLY A 1 81 ? -1.203 8.133 -14.667 1.00 84.19 81 GLY A N 1
ATOM 664 C CA . GLY A 1 81 ? -0.615 9.365 -15.198 1.00 84.19 81 GLY A CA 1
ATOM 665 C C . GLY A 1 81 ? 0.689 9.118 -15.956 1.00 84.19 81 GLY A C 1
ATOM 666 O O . GLY A 1 81 ? 0.865 9.629 -17.061 1.00 84.19 81 GLY A O 1
ATOM 667 N N . VAL A 1 82 ? 1.575 8.284 -15.407 1.00 83.75 82 VAL A N 1
ATOM 668 C CA . VAL A 1 82 ? 2.831 7.912 -16.079 1.00 83.75 82 VAL A CA 1
ATOM 669 C C . VAL A 1 82 ? 2.570 7.061 -17.318 1.00 83.75 82 VAL A C 1
ATOM 671 O O . VAL A 1 82 ? 3.162 7.314 -18.366 1.00 83.75 82 VAL A O 1
ATOM 674 N N . TRP A 1 83 ? 1.635 6.112 -17.237 1.00 74.38 83 TRP A N 1
ATOM 675 C CA . TRP A 1 83 ? 1.229 5.304 -18.387 1.00 74.38 83 TRP A CA 1
ATOM 676 C C . TRP A 1 83 ? 0.706 6.151 -19.540 1.00 74.38 83 TRP A C 1
ATOM 678 O O . TRP A 1 83 ? 1.175 5.979 -20.660 1.00 74.38 83 TRP A O 1
ATOM 688 N N . LYS A 1 84 ? -0.200 7.100 -19.267 1.00 72.00 84 LYS A N 1
ATOM 689 C CA . LYS A 1 84 ? -0.724 8.029 -20.283 1.00 72.00 84 LYS A CA 1
ATOM 690 C C . LYS A 1 84 ? 0.397 8.759 -21.021 1.00 72.00 84 LYS A C 1
ATOM 692 O O . LYS A 1 84 ? 0.359 8.835 -22.241 1.00 72.00 84 LYS A O 1
ATOM 697 N N . LYS A 1 85 ? 1.404 9.249 -20.293 1.00 72.25 85 LYS A N 1
ATOM 698 C CA . LYS A 1 85 ? 2.556 9.924 -20.902 1.00 72.25 85 LYS A CA 1
ATOM 699 C C . LYS A 1 85 ? 3.364 8.959 -21.769 1.00 72.25 85 LYS A C 1
ATOM 701 O O . LYS A 1 85 ? 3.630 9.284 -22.913 1.00 72.25 85 LYS A O 1
ATOM 706 N N . ARG A 1 86 ? 3.691 7.758 -21.272 1.00 66.69 86 ARG A N 1
ATOM 707 C CA . ARG A 1 86 ? 4.522 6.771 -21.992 1.00 66.69 86 ARG A CA 1
ATOM 708 C C . ARG A 1 86 ? 3.867 6.196 -23.248 1.00 66.69 86 ARG A C 1
ATOM 710 O O . ARG A 1 86 ? 4.561 6.031 -24.243 1.00 66.69 86 ARG A O 1
ATOM 717 N N . VAL A 1 87 ? 2.559 5.922 -23.236 1.00 58.78 87 VAL A N 1
ATOM 718 C CA . VAL A 1 87 ? 1.860 5.479 -24.459 1.00 58.78 87 VAL A 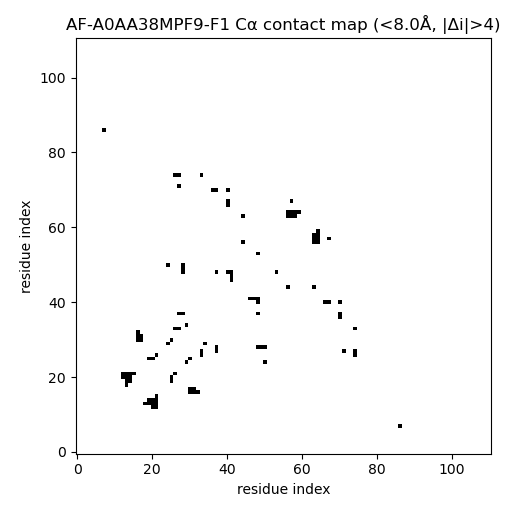CA 1
ATOM 719 C C . VAL A 1 87 ? 1.809 6.584 -25.508 1.00 58.78 87 VAL A C 1
ATOM 721 O O . VAL A 1 87 ? 1.908 6.273 -26.684 1.00 58.78 87 VAL A O 1
ATOM 724 N N . ASN A 1 88 ? 1.737 7.852 -25.088 1.00 56.22 88 ASN A N 1
ATOM 725 C CA . ASN A 1 88 ? 1.791 8.991 -25.999 1.00 56.22 88 ASN A CA 1
ATOM 726 C C . ASN A 1 88 ? 3.183 9.185 -26.622 1.00 56.22 88 ASN A C 1
ATOM 728 O O . ASN A 1 88 ? 3.264 9.728 -27.705 1.00 56.22 88 ASN A O 1
ATOM 732 N N . VAL A 1 89 ? 4.269 8.737 -25.975 1.00 51.72 89 VAL A N 1
ATOM 733 C CA . VAL A 1 89 ? 5.622 8.768 -26.578 1.00 51.72 89 VAL A CA 1
ATOM 734 C C . VAL A 1 89 ? 5.894 7.539 -27.462 1.00 51.72 89 VAL A C 1
ATOM 736 O O . VAL A 1 89 ? 6.739 7.585 -28.345 1.00 51.72 89 VAL A O 1
ATOM 739 N N . ASN A 1 90 ? 5.193 6.422 -27.233 1.00 49.66 90 ASN A N 1
ATOM 740 C CA . ASN A 1 90 ? 5.416 5.154 -27.944 1.00 49.66 90 ASN A CA 1
ATOM 741 C C . ASN A 1 90 ? 4.573 4.999 -29.229 1.00 49.66 90 ASN A C 1
ATOM 743 O O . ASN A 1 90 ? 4.615 3.950 -29.864 1.00 49.66 90 ASN A O 1
ATOM 747 N N . VAL A 1 91 ? 3.787 6.013 -29.606 1.00 45.19 91 VAL A N 1
ATOM 748 C CA . VAL A 1 91 ? 3.041 6.048 -30.880 1.00 45.19 91 VAL A CA 1
ATOM 749 C C . VAL A 1 91 ? 3.770 6.815 -31.993 1.00 45.19 91 VAL A C 1
ATOM 751 O O . VAL A 1 91 ? 3.334 6.736 -33.134 1.00 45.19 91 VAL A O 1
ATOM 754 N N . ASP A 1 92 ? 4.912 7.454 -31.698 1.00 44.19 92 ASP A N 1
ATOM 755 C CA . ASP A 1 92 ? 5.632 8.337 -32.637 1.00 44.19 92 ASP A CA 1
ATOM 756 C C . ASP A 1 92 ? 7.011 7.822 -33.098 1.00 44.19 92 ASP A C 1
ATOM 758 O O . ASP A 1 92 ? 7.771 8.559 -33.725 1.00 44.19 92 ASP A O 1
ATOM 762 N N . LEU A 1 93 ? 7.378 6.564 -32.828 1.00 39.69 93 LEU A N 1
ATOM 763 C CA . LEU A 1 93 ? 8.610 5.991 -33.386 1.00 39.69 93 LEU A CA 1
ATOM 764 C C . LEU A 1 93 ? 8.291 5.130 -34.613 1.00 39.69 93 LEU A C 1
ATOM 766 O O . LEU A 1 93 ? 7.897 3.971 -34.451 1.00 39.69 93 LEU A O 1
ATOM 770 N N . PRO A 1 94 ? 8.489 5.640 -35.846 1.00 41.06 94 PRO A N 1
ATOM 771 C CA . PRO A 1 94 ? 8.467 4.782 -37.018 1.00 41.06 94 PRO A CA 1
ATOM 772 C C . PRO A 1 94 ? 9.562 3.722 -36.865 1.00 41.06 94 PRO A C 1
ATOM 774 O O . PRO A 1 94 ? 10.717 4.036 -36.557 1.00 41.06 94 PRO A O 1
ATOM 777 N N . MET A 1 95 ? 9.200 2.453 -37.077 1.00 43.19 95 MET A N 1
ATOM 778 C CA . MET A 1 95 ? 10.169 1.372 -37.246 1.00 43.19 95 MET A CA 1
ATOM 779 C C . MET A 1 95 ? 11.193 1.815 -38.297 1.00 43.19 95 MET A C 1
ATOM 781 O O . MET A 1 95 ? 10.855 1.960 -39.471 1.00 43.19 95 MET A O 1
ATOM 785 N N . LYS A 1 96 ? 12.446 2.057 -37.892 1.00 51.72 96 LYS A N 1
ATOM 786 C CA . LYS A 1 96 ? 13.536 2.298 -38.843 1.00 51.72 96 LYS A CA 1
ATOM 787 C C . LYS A 1 96 ? 13.715 1.027 -39.668 1.00 51.72 96 LYS A C 1
ATOM 789 O O . LYS A 1 96 ? 14.257 0.035 -39.180 1.00 51.72 96 LYS A O 1
ATOM 794 N N . ASN A 1 97 ? 13.212 1.072 -40.896 1.00 42.06 97 ASN A N 1
ATOM 795 C CA . ASN A 1 97 ? 13.301 0.006 -41.876 1.00 42.06 97 ASN A CA 1
ATOM 796 C C . ASN A 1 97 ? 14.784 -0.248 -42.192 1.00 42.06 97 ASN A C 1
ATOM 798 O O . ASN A 1 97 ? 15.451 0.601 -42.781 1.00 42.06 97 ASN A O 1
ATOM 802 N N . ARG A 1 98 ? 15.329 -1.388 -41.753 1.00 54.34 98 ARG A N 1
ATOM 803 C CA . ARG A 1 98 ? 16.683 -1.826 -42.121 1.00 54.34 98 ARG A CA 1
ATOM 804 C C . ARG A 1 98 ? 16.610 -2.627 -43.416 1.00 54.34 98 ARG A C 1
ATOM 806 O O . ARG A 1 98 ? 16.898 -3.816 -43.406 1.00 54.34 98 ARG A O 1
ATOM 813 N N . ASN A 1 99 ? 16.240 -1.981 -44.518 1.00 39.56 99 ASN A N 1
ATOM 814 C CA . ASN A 1 99 ? 16.325 -2.605 -45.834 1.00 39.56 99 ASN A CA 1
ATOM 815 C C . ASN A 1 99 ? 17.430 -1.949 -46.667 1.00 39.56 99 ASN A C 1
ATOM 817 O O . ASN A 1 99 ? 17.324 -0.802 -47.082 1.00 39.56 99 ASN A O 1
ATOM 821 N N . GLY A 1 100 ? 18.498 -2.738 -46.821 1.00 50.56 100 GLY A N 1
ATOM 822 C CA . GLY A 1 100 ? 19.566 -2.728 -47.820 1.00 50.56 100 GLY A CA 1
ATOM 823 C C . GLY A 1 100 ? 19.781 -1.500 -48.704 1.00 50.56 100 GLY A C 1
ATOM 824 O O . GLY A 1 100 ? 18.983 -1.195 -49.581 1.00 50.56 100 GLY A O 1
ATOM 825 N N . SER A 1 101 ? 20.992 -0.952 -48.627 1.00 45.97 101 SER A N 1
ATOM 826 C CA . SER A 1 101 ? 21.642 -0.324 -49.778 1.00 45.97 101 SER A CA 1
ATOM 827 C C . SER A 1 101 ? 23.098 -0.771 -49.821 1.00 45.97 101 SER A C 1
ATOM 829 O O . SER A 1 101 ? 23.817 -0.695 -48.824 1.00 45.97 101 SER A O 1
ATOM 831 N N . GLY A 1 102 ? 23.478 -1.328 -50.967 1.00 45.09 102 GLY A N 1
ATOM 832 C CA . GLY A 1 102 ? 24.682 -2.112 -51.167 1.00 45.09 102 GLY A CA 1
ATOM 833 C C . GLY A 1 102 ? 25.991 -1.345 -51.009 1.00 45.09 102 GLY A C 1
ATOM 834 O O . GLY A 1 102 ? 26.084 -0.129 -51.137 1.00 45.09 102 GLY A O 1
ATOM 835 N N . ARG A 1 103 ? 27.033 -2.133 -50.768 1.00 45.16 103 ARG A N 1
ATOM 836 C CA . ARG A 1 103 ? 28.437 -1.742 -50.843 1.00 45.16 103 ARG A CA 1
ATOM 837 C C . ARG A 1 103 ? 28.772 -1.354 -52.296 1.00 45.16 103 ARG A C 1
ATOM 839 O O . ARG A 1 103 ? 28.626 -2.216 -53.164 1.00 45.16 103 ARG A O 1
ATOM 846 N N . PRO A 1 104 ? 29.251 -0.135 -52.601 1.00 49.00 104 PRO A N 1
ATOM 847 C CA . PRO A 1 104 ? 29.712 0.172 -53.950 1.00 49.00 104 PRO A CA 1
ATOM 848 C C . PRO A 1 104 ? 31.005 -0.597 -54.248 1.00 49.00 104 PRO A C 1
ATOM 850 O O . PRO A 1 104 ? 31.962 -0.565 -53.468 1.00 49.00 104 PRO A O 1
ATOM 853 N N . ARG A 1 105 ? 31.027 -1.315 -55.375 1.00 45.47 105 ARG A N 1
ATOM 854 C CA . ARG A 1 105 ? 32.237 -1.903 -55.964 1.00 45.47 105 ARG A CA 1
ATOM 855 C C . ARG A 1 105 ? 32.999 -0.820 -56.745 1.00 45.47 105 ARG A C 1
ATOM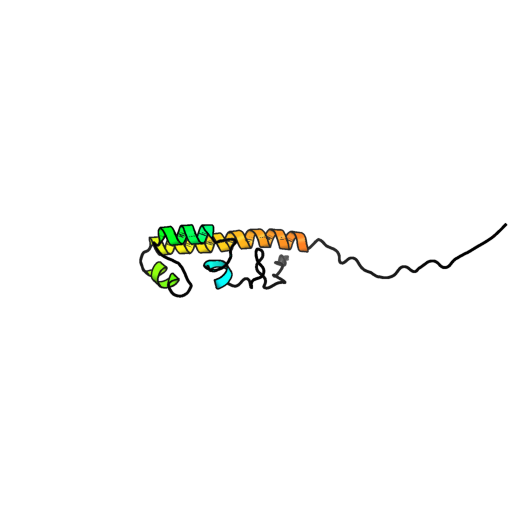 857 O O . ARG A 1 105 ? 32.397 0.053 -57.356 1.00 45.47 105 ARG A O 1
ATOM 864 N N . ARG A 1 106 ? 34.328 -0.926 -56.675 1.00 52.00 106 ARG A N 1
ATOM 865 C CA . ARG A 1 106 ? 35.388 -0.033 -57.177 1.00 52.00 106 ARG A CA 1
ATOM 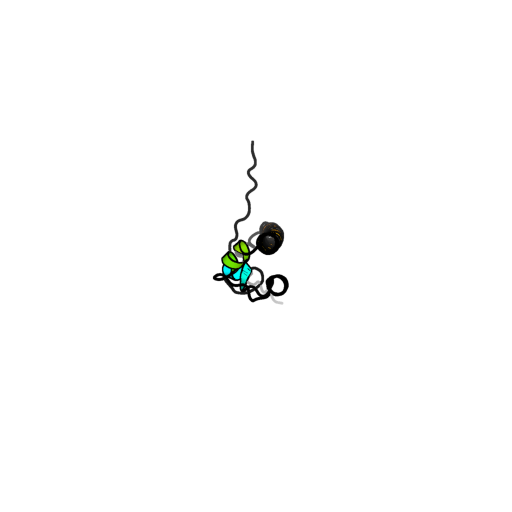866 C C . ARG A 1 106 ? 35.230 0.425 -58.637 1.00 52.00 106 ARG A C 1
ATOM 868 O O . ARG A 1 106 ? 34.853 -0.376 -59.485 1.00 52.00 106 ARG A O 1
ATOM 875 N N . LYS A 1 107 ? 35.757 1.616 -58.937 1.00 45.19 107 LYS A N 1
ATOM 876 C CA . LYS A 1 107 ? 36.585 1.836 -60.133 1.00 45.19 107 LYS A CA 1
ATOM 877 C C . LYS A 1 107 ? 37.922 2.419 -59.683 1.00 45.19 107 LYS A C 1
ATOM 879 O O . LYS A 1 107 ? 37.943 3.357 -58.894 1.00 45.19 107 LYS A O 1
ATOM 884 N N . GLY A 1 108 ? 39.005 1.775 -60.097 1.00 46.78 108 GLY A N 1
ATOM 885 C CA . GLY A 1 108 ? 40.313 2.409 -60.158 1.00 46.78 108 GLY A CA 1
ATOM 886 C C . GLY A 1 108 ? 40.504 2.937 -61.568 1.00 46.78 108 GLY A C 1
ATOM 887 O O . GLY A 1 108 ? 39.959 2.338 -62.485 1.00 46.78 108 GLY A O 1
ATOM 888 N N . ASP A 1 109 ? 41.275 4.007 -61.691 1.00 48.34 109 ASP A N 1
ATOM 889 C CA . ASP A 1 109 ? 41.972 4.416 -62.903 1.00 48.34 109 ASP A CA 1
ATOM 890 C C . ASP A 1 109 ? 43.266 5.083 -62.420 1.00 48.34 109 ASP A C 1
ATOM 892 O O . ASP A 1 109 ? 43.241 5.922 -61.516 1.00 48.34 109 ASP A O 1
ATOM 896 N N . GLY A 1 110 ? 44.398 4.607 -62.932 1.00 50.41 110 GLY A N 1
ATOM 897 C CA . GLY A 1 110 ? 45.707 5.201 -62.707 1.00 50.41 110 GLY A CA 1
ATOM 898 C C . GLY A 1 110 ? 46.099 6.094 -63.876 1.00 50.41 110 GLY A C 1
ATOM 899 O O . GLY A 1 110 ? 45.722 5.807 -65.009 1.00 50.41 110 GLY A O 1
ATOM 900 N N . PHE A 1 111 ? 46.843 7.154 -63.580 1.00 43.06 111 PHE A N 1
ATOM 901 C CA . PHE A 1 111 ? 48.154 7.499 -64.139 1.00 43.06 111 PHE A CA 1
ATOM 902 C C . PHE A 1 111 ? 48.739 8.635 -63.293 1.00 43.06 111 PHE A C 1
ATOM 904 O O . PHE A 1 111 ? 47.942 9.490 -62.842 1.00 43.06 111 PHE A O 1
#

Solvent-accessible surface area (backbone atoms only — not comparable to full-atom values): 7266 Å² total; per-residue (Å²): 134,86,80,77,78,81,76,78,73,85,90,63,69,56,34,96,85,49,101,44,64,57,46,70,64,34,65,71,65,66,37,79,88,45,45,65,64,44,50,60,47,20,65,72,71,73,45,90,73,45,86,84,51,44,62,57,48,39,71,71,38,73,68,45,29,52,52,52,52,49,52,54,50,50,53,54,50,54,51,51,53,53,49,56,54,51,51,66,60,69,74,74,67,76,80,80,78,88,73,86,80,81,83,84,79,87,85,86,85,88,134

Foldseek 3Di:
DDPPDDDDDDPDQADPQDRDGPDPQCLQQPPPVCVVLQVVLQVVLVHHDHPVCLVVQLPVDVVSVVSSVVSSVVSVVVSVVVSVVVVVVVVPDDDPDPDDDDDDDDDDDDD

Radius of gyration: 25.04 Å; Cα contacts (8 Å, |Δi|>4): 55; chains: 1; bounding box: 68×21×78 Å